Protein AF-A0A059F3A5-F1 (afdb_monomer)

Sequence (52 aa):
MNGLYCAHNLKRNRQRKRRADSYYRKKQLGTLYKQDIIGTAPQATGIVLEKM

Organism: NCBI:txid1288291

Foldseek 3Di:
DPDPPCVVVVVVVVVVVQCVDPVSVCVVVQCLPPPDPCRPHPDDDDDDPDDD

pLDDT: mean 92.83, std 4.49, range [75.56, 97.19]

Mean predicted aligned error: 5.01 Å

Solvent-accessible surface area (backbone atoms only — not comparable to full-atom values): 3452 Å² total; per-residue (Å²): 133,90,56,96,86,38,59,67,60,50,53,52,51,51,51,57,58,47,56,68,36,66,67,55,31,41,64,72,72,37,42,48,78,74,71,45,88,47,39,91,48,97,69,71,90,86,79,87,87,75,88,131

Structure (mmCIF, N/CA/C/O backbone):
data_AF-A0A059F3A5-F1
#
_entry.id   AF-A0A059F3A5-F1
#
loop_
_atom_site.group_PDB
_atom_site.id
_atom_site.ty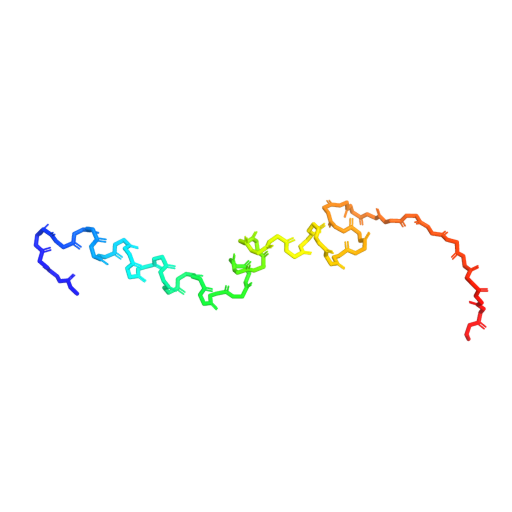pe_symbol
_atom_site.label_atom_id
_atom_site.label_alt_id
_atom_site.label_comp_id
_atom_site.label_asym_id
_atom_site.label_entity_id
_atom_site.label_seq_id
_atom_site.pdbx_PDB_ins_code
_atom_site.Cartn_x
_atom_site.Cartn_y
_atom_site.Cartn_z
_atom_site.occupancy
_atom_site.B_iso_or_equiv
_atom_site.auth_seq_id
_atom_site.auth_comp_id
_atom_site.auth_asym_id
_atom_site.auth_atom_id
_atom_site.pdbx_PDB_model_num
ATOM 1 N N . MET A 1 1 ? 13.208 -7.899 -23.569 1.00 75.56 1 MET A N 1
ATOM 2 C CA . MET A 1 1 ? 14.014 -6.751 -24.038 1.00 75.56 1 MET A CA 1
ATOM 3 C C . MET A 1 1 ? 15.424 -7.047 -23.606 1.00 75.56 1 MET A C 1
ATOM 5 O O . MET A 1 1 ? 15.682 -6.997 -22.412 1.00 75.56 1 MET A O 1
ATOM 9 N N . ASN A 1 2 ? 16.273 -7.445 -24.548 1.00 80.56 2 ASN A N 1
ATOM 10 C CA . ASN A 1 2 ? 17.567 -8.056 -24.237 1.00 80.56 2 ASN A CA 1
ATOM 11 C C . ASN A 1 2 ? 18.733 -7.229 -24.814 1.00 80.56 2 ASN A C 1
ATOM 13 O O . ASN A 1 2 ? 19.813 -7.757 -25.026 1.00 80.56 2 ASN A O 1
ATOM 17 N N . GLY A 1 3 ? 18.504 -5.942 -25.102 1.00 93.00 3 GLY A N 1
ATOM 18 C CA . GLY A 1 3 ? 19.533 -5.039 -25.618 1.00 93.00 3 GLY A CA 1
ATOM 19 C C . GLY A 1 3 ? 20.337 -4.368 -24.503 1.00 93.0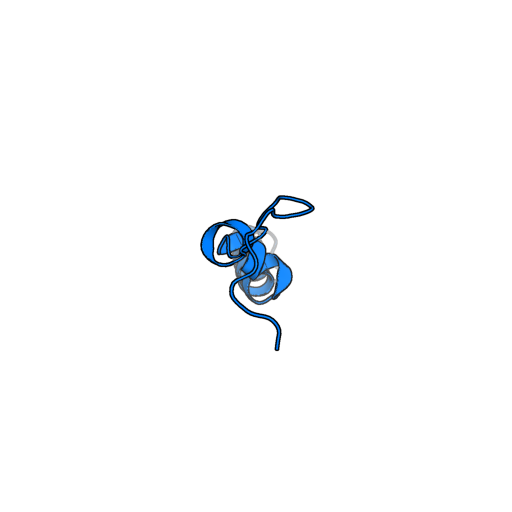0 3 GLY A C 1
ATOM 20 O O . GLY A 1 3 ? 19.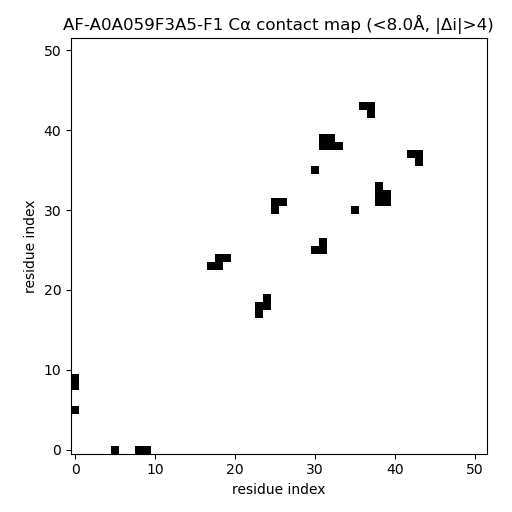794 -4.083 -23.432 1.00 93.00 3 GLY A O 1
ATOM 21 N N . LEU A 1 4 ? 21.601 -4.047 -24.795 1.00 92.94 4 LEU A N 1
ATOM 22 C CA . LEU A 1 4 ? 22.563 -3.440 -23.864 1.00 92.94 4 LEU A CA 1
ATOM 23 C C . LEU A 1 4 ? 22.035 -2.155 -23.192 1.00 92.94 4 LEU A C 1
ATOM 25 O O . LEU A 1 4 ? 22.239 -1.945 -22.001 1.00 92.94 4 LEU A O 1
ATOM 29 N N . TYR A 1 5 ? 21.266 -1.338 -23.919 1.00 94.12 5 TYR A N 1
ATOM 30 C CA . TYR A 1 5 ? 20.742 -0.049 -23.439 1.00 94.12 5 TYR A CA 1
ATOM 31 C C . TYR A 1 5 ? 19.259 -0.084 -23.023 1.00 94.12 5 TYR A C 1
ATOM 33 O O . TYR A 1 5 ? 18.597 0.944 -22.909 1.00 94.12 5 TYR A O 1
ATOM 41 N N . CYS A 1 6 ? 18.691 -1.269 -22.773 1.00 95.12 6 CYS A N 1
ATOM 42 C CA . CYS A 1 6 ? 17.266 -1.425 -22.442 1.00 95.12 6 CYS A CA 1
ATOM 43 C C . CYS A 1 6 ? 16.927 -1.256 -20.947 1.00 95.12 6 CYS A C 1
ATOM 45 O O . CYS A 1 6 ? 15.786 -1.516 -20.550 1.00 95.12 6 CYS A O 1
ATOM 47 N N . ALA A 1 7 ? 17.874 -0.827 -20.108 1.00 94.94 7 ALA A N 1
ATOM 48 C CA . ALA A 1 7 ? 17.722 -0.802 -18.650 1.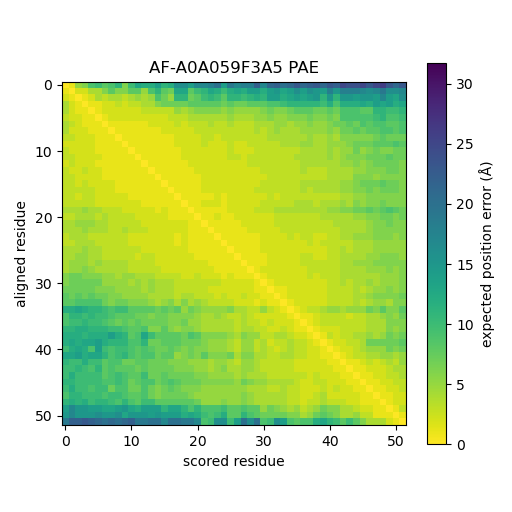00 94.94 7 ALA A CA 1
ATOM 49 C C . ALA A 1 7 ? 16.505 0.015 -18.169 1.00 94.94 7 ALA A C 1
ATOM 51 O O . ALA A 1 7 ? 15.723 -0.467 -17.344 1.00 94.94 7 ALA A O 1
ATOM 52 N N . HIS A 1 8 ? 16.284 1.213 -18.728 1.00 95.38 8 HIS A N 1
ATOM 53 C CA . HIS A 1 8 ? 15.135 2.061 -18.378 1.00 95.38 8 HIS A CA 1
ATOM 54 C C . HIS A 1 8 ? 13.797 1.345 -18.625 1.00 95.38 8 HIS A C 1
ATOM 56 O O . HIS A 1 8 ? 12.916 1.301 -17.759 1.00 95.38 8 HIS A O 1
ATOM 62 N N . ASN A 1 9 ? 13.670 0.720 -19.794 1.00 96.19 9 ASN A N 1
ATOM 63 C CA . ASN A 1 9 ? 12.456 0.022 -20.200 1.00 96.19 9 ASN A CA 1
ATOM 64 C C . ASN A 1 9 ? 12.228 -1.251 -19.374 1.00 96.19 9 ASN A C 1
ATOM 66 O O . ASN A 1 9 ? 11.096 -1.535 -18.974 1.00 96.19 9 ASN A O 1
ATOM 70 N N . LEU A 1 10 ? 13.298 -1.981 -19.042 1.00 96.19 10 LEU A N 1
ATOM 71 C CA . LEU A 1 10 ? 13.240 -3.132 -18.140 1.00 96.19 10 LEU A CA 1
ATOM 72 C C . LEU A 1 10 ? 12.750 -2.728 -16.745 1.00 96.19 10 LEU A C 1
ATOM 74 O O . LEU A 1 10 ? 11.824 -3.357 -16.226 1.00 96.19 10 LEU A O 1
ATOM 78 N N . LYS A 1 11 ? 13.288 -1.643 -16.173 1.00 96.62 11 LYS A N 1
ATOM 79 C CA . LYS A 1 11 ? 12.849 -1.100 -14.878 1.00 96.62 11 LYS A CA 1
ATOM 80 C C . LYS A 1 11 ? 11.366 -0.734 -14.900 1.00 96.62 11 LYS A C 1
ATOM 82 O O . LYS A 1 11 ? 10.611 -1.174 -14.032 1.00 96.62 11 LYS A O 1
ATOM 87 N N . ARG A 1 12 ? 10.917 0.009 -15.918 1.00 96.75 12 ARG A N 1
ATOM 88 C CA . ARG A 1 12 ? 9.501 0.381 -16.072 1.00 96.75 12 ARG A CA 1
ATOM 89 C C . ARG A 1 12 ? 8.585 -0.833 -16.202 1.00 96.75 12 ARG A C 1
ATOM 91 O O . ARG A 1 12 ? 7.532 -0.875 -15.565 1.00 96.75 12 ARG A O 1
ATOM 98 N N . ASN A 1 13 ? 8.980 -1.823 -16.999 1.00 96.81 13 ASN A N 1
ATOM 99 C CA . ASN A 1 13 ? 8.200 -3.042 -17.197 1.00 96.81 13 ASN A CA 1
ATOM 100 C C . ASN A 1 13 ? 8.077 -3.839 -15.890 1.00 96.81 13 ASN A C 1
ATOM 102 O O . ASN A 1 13 ? 6.969 -4.202 -15.493 1.00 96.81 13 ASN A O 1
ATOM 106 N N . ARG A 1 14 ? 9.190 -4.036 -15.169 1.00 96.25 14 ARG A N 1
ATOM 107 C CA . ARG A 1 14 ? 9.185 -4.709 -13.864 1.00 96.25 14 ARG A CA 1
ATOM 108 C C . ARG A 1 14 ? 8.328 -3.966 -12.848 1.00 96.25 14 ARG A C 1
ATOM 110 O O . ARG A 1 14 ? 7.518 -4.616 -12.197 1.00 96.25 14 ARG A O 1
ATOM 117 N N . GLN A 1 15 ? 8.407 -2.636 -12.785 1.00 96.62 15 GLN A N 1
ATOM 118 C CA . GLN A 1 15 ? 7.550 -1.849 -11.895 1.00 96.62 15 GLN A CA 1
ATOM 119 C C . GLN A 1 15 ? 6.066 -2.032 -12.228 1.00 96.62 15 GLN A C 1
ATOM 121 O O . GLN A 1 15 ? 5.260 -2.253 -11.330 1.00 96.62 15 GLN A O 1
ATOM 126 N N . ARG A 1 16 ? 5.691 -1.996 -13.514 1.00 96.19 16 ARG A N 1
ATOM 127 C CA . ARG A 1 16 ? 4.302 -2.222 -13.941 1.00 96.19 16 ARG A CA 1
ATOM 128 C C . ARG A 1 16 ? 3.807 -3.613 -13.543 1.00 96.19 16 ARG A C 1
ATOM 130 O O . ARG A 1 16 ? 2.717 -3.721 -12.996 1.00 96.19 16 ARG A O 1
ATOM 137 N N . LYS A 1 17 ? 4.614 -4.654 -13.770 1.00 96.69 17 LYS A N 1
ATOM 138 C CA . LYS A 1 17 ? 4.286 -6.026 -13.352 1.00 96.69 17 LYS A CA 1
ATOM 139 C C . LYS A 1 17 ? 4.179 -6.146 -11.831 1.00 96.69 17 LYS A C 1
ATOM 141 O O . LYS A 1 17 ? 3.250 -6.769 -11.338 1.00 96.69 17 LYS A O 1
ATOM 146 N N . ARG A 1 18 ? 5.078 -5.500 -11.081 1.00 96.38 18 ARG A N 1
ATOM 147 C CA . ARG A 1 18 ? 5.072 -5.514 -9.613 1.00 96.38 18 ARG A CA 1
ATOM 148 C C . ARG A 1 18 ? 3.825 -4.851 -9.027 1.00 96.38 18 ARG A C 1
ATOM 150 O O . ARG A 1 18 ? 3.344 -5.307 -8.008 1.00 96.38 18 ARG A O 1
ATOM 157 N N . ARG A 1 19 ? 3.250 -3.839 -9.683 1.00 95.25 19 ARG A N 1
ATOM 158 C CA . ARG A 1 19 ? 1.976 -3.225 -9.257 1.00 95.25 19 ARG A CA 1
ATOM 159 C C . ARG A 1 19 ? 0.753 -4.143 -9.386 1.00 95.25 19 ARG A C 1
ATOM 161 O O . ARG A 1 19 ? -0.269 -3.842 -8.777 1.00 95.25 19 ARG A O 1
ATOM 168 N N . ALA A 1 20 ? 0.829 -5.215 -10.177 1.00 95.25 20 ALA A N 1
ATOM 169 C CA . ALA A 1 20 ? -0.243 -6.209 -10.269 1.00 95.25 20 ALA A CA 1
ATOM 170 C C . ALA A 1 20 ? -0.236 -7.195 -9.087 1.00 95.25 20 ALA A C 1
ATOM 172 O O . ALA A 1 20 ? -1.264 -7.797 -8.796 1.00 95.25 20 ALA A O 1
ATOM 173 N N . ASP A 1 21 ? 0.899 -7.332 -8.394 1.00 97.19 21 ASP A N 1
ATOM 174 C CA . ASP A 1 21 ? 1.005 -8.118 -7.166 1.00 97.19 21 ASP A CA 1
ATOM 175 C C . ASP A 1 21 ? 0.117 -7.512 -6.069 1.00 97.19 21 ASP A C 1
ATOM 177 O O . ASP A 1 21 ? 0.192 -6.315 -5.778 1.00 97.19 21 ASP A O 1
ATOM 181 N N . SER A 1 22 ? -0.742 -8.335 -5.469 1.00 95.19 22 SER A N 1
ATOM 182 C CA . SER A 1 22 ? -1.777 -7.879 -4.535 1.00 95.19 22 SER A CA 1
ATOM 183 C C . SER A 1 22 ? -1.182 -7.297 -3.253 1.00 95.19 22 SER A C 1
ATOM 185 O O . SER A 1 22 ? -1.639 -6.252 -2.784 1.00 95.19 22 SER A O 1
ATOM 187 N N . TYR A 1 23 ? -0.130 -7.917 -2.716 1.00 94.69 23 TYR A N 1
ATOM 188 C CA . TYR A 1 23 ? 0.567 -7.440 -1.526 1.00 94.69 23 TYR A CA 1
ATOM 189 C C . TYR A 1 23 ? 1.261 -6.099 -1.788 1.00 94.69 23 TYR A C 1
ATOM 191 O O . TYR A 1 23 ? 1.049 -5.123 -1.062 1.00 94.69 23 TYR A O 1
ATOM 199 N N . TYR A 1 24 ? 2.033 -6.009 -2.874 1.00 96.06 24 TYR A N 1
ATOM 200 C CA . TYR A 1 24 ? 2.695 -4.770 -3.268 1.00 96.06 24 TYR A CA 1
ATOM 201 C C . TYR A 1 24 ? 1.687 -3.644 -3.535 1.00 96.06 24 TYR A C 1
ATOM 203 O O . TYR A 1 24 ? 1.918 -2.501 -3.139 1.00 96.06 24 TYR A O 1
ATOM 211 N N . ARG A 1 25 ? 0.543 -3.961 -4.153 1.00 95.81 25 ARG A N 1
ATOM 212 C CA . ARG A 1 25 ? -0.532 -2.999 -4.411 1.00 95.81 25 ARG A CA 1
ATOM 213 C C . ARG A 1 25 ? -1.187 -2.497 -3.126 1.00 95.81 25 ARG A C 1
ATOM 215 O O . ARG A 1 25 ? -1.373 -1.290 -3.008 1.00 95.81 25 ARG A O 1
ATOM 222 N N . LYS A 1 26 ? -1.483 -3.372 -2.156 1.00 92.81 26 LYS A N 1
ATOM 223 C CA . LYS A 1 26 ? -1.995 -2.972 -0.828 1.00 92.81 26 LYS A CA 1
ATOM 224 C C . LYS A 1 26 ? -1.040 -1.998 -0.137 1.00 92.81 26 LYS A C 1
ATOM 226 O O . LYS A 1 26 ? -1.468 -0.936 0.316 1.00 92.81 26 LYS A O 1
ATOM 231 N N . LYS A 1 27 ? 0.264 -2.309 -0.154 1.00 92.62 27 LYS A N 1
ATOM 232 C CA . LYS A 1 27 ? 1.309 -1.428 0.388 1.00 92.62 27 LYS A CA 1
ATOM 233 C C . LYS A 1 27 ? 1.345 -0.075 -0.327 1.00 92.62 27 LYS A C 1
ATOM 235 O O . LYS A 1 27 ? 1.376 0.955 0.333 1.00 92.62 27 LYS A O 1
ATOM 240 N N . GLN A 1 28 ? 1.317 -0.065 -1.660 1.00 94.56 28 GLN A N 1
ATOM 241 C CA . GLN A 1 28 ? 1.387 1.173 -2.443 1.00 94.56 28 GLN A CA 1
ATOM 242 C C . GLN A 1 28 ? 0.136 2.054 -2.281 1.00 94.56 28 GLN A C 1
ATOM 244 O O . GLN A 1 28 ? 0.255 3.274 -2.228 1.00 94.56 28 GLN A O 1
ATOM 249 N N . LEU A 1 29 ? -1.058 1.456 -2.220 1.00 94.00 29 LEU A N 1
ATOM 250 C CA . LEU A 1 29 ? -2.317 2.186 -2.026 1.00 94.00 29 LEU A CA 1
ATOM 251 C C . LEU A 1 29 ? -2.493 2.698 -0.589 1.00 94.00 29 LEU A C 1
ATOM 253 O O . LEU A 1 29 ? -3.316 3.590 -0.359 1.00 94.00 29 LEU A O 1
ATOM 257 N N . GLY A 1 30 ? -1.733 2.135 0.355 1.00 93.00 30 GLY A N 1
ATOM 258 C CA . GLY A 1 30 ? -1.830 2.450 1.772 1.00 93.00 30 GLY A CA 1
ATOM 259 C C . GLY A 1 30 ? -3.149 1.980 2.378 1.00 93.00 30 GLY A C 1
ATOM 260 O O . GLY A 1 30 ? -3.689 2.665 3.237 1.00 93.00 30 GL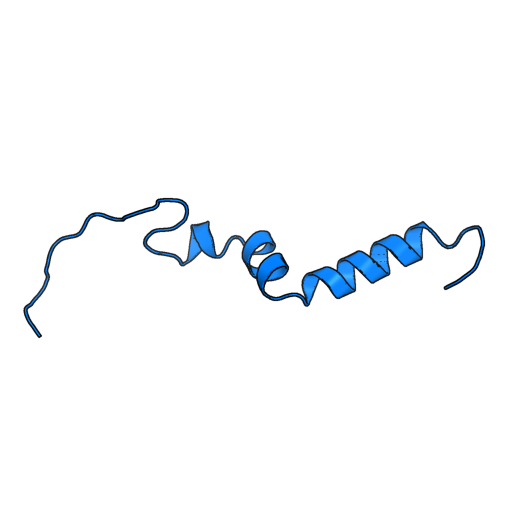Y A O 1
ATOM 261 N N . THR A 1 31 ? -3.695 0.843 1.927 1.00 92.69 31 THR A N 1
ATOM 262 C CA . THR A 1 31 ? -4.979 0.317 2.438 1.00 92.69 31 THR A CA 1
ATOM 263 C C . THR A 1 31 ? -4.938 0.091 3.947 1.00 92.69 31 THR A C 1
ATOM 265 O O . THR A 1 31 ? -5.916 0.380 4.628 1.00 92.69 31 THR A O 1
ATOM 268 N N . LEU A 1 32 ? -3.771 -0.314 4.459 1.00 90.50 32 LEU A N 1
ATOM 269 C CA . LEU A 1 32 ? -3.474 -0.449 5.886 1.00 90.50 32 LEU A CA 1
ATOM 270 C C . LEU A 1 32 ? -3.714 0.847 6.678 1.00 90.50 32 LEU A C 1
ATOM 272 O O . LEU A 1 32 ? -4.051 0.797 7.843 1.00 90.50 32 LEU A O 1
ATOM 276 N N . TYR A 1 33 ? -3.546 2.016 6.064 1.00 90.81 33 TYR A N 1
ATOM 277 C CA . TYR A 1 33 ? -3.722 3.301 6.749 1.00 90.81 33 TYR A CA 1
ATOM 278 C C . TYR A 1 33 ? -5.103 3.916 6.525 1.00 90.81 33 TYR A C 1
ATOM 280 O O . TYR A 1 33 ? -5.486 4.837 7.235 1.00 90.81 33 TYR A O 1
ATOM 288 N N . LYS A 1 34 ? -5.817 3.472 5.485 1.00 89.75 34 LYS A N 1
ATOM 289 C CA . LYS A 1 34 ? -7.066 4.104 5.036 1.00 89.75 34 LYS A CA 1
ATOM 290 C C . LYS A 1 34 ? -8.317 3.341 5.445 1.00 89.75 34 LYS A C 1
ATOM 292 O O . LYS A 1 34 ? -9.346 3.961 5.664 1.00 89.75 34 LYS A O 1
ATOM 297 N N . GLN A 1 35 ? -8.255 2.015 5.410 1.00 89.00 35 GLN A N 1
ATOM 298 C CA . GLN A 1 35 ? -9.437 1.148 5.478 1.00 89.00 35 GLN A CA 1
ATOM 299 C C . GLN A 1 35 ? -9.374 0.174 6.646 1.00 89.00 35 GLN A C 1
ATOM 301 O O . GLN A 1 35 ? -10.410 -0.281 7.117 1.00 89.00 35 GLN A O 1
ATOM 306 N N . ASP A 1 36 ? -8.167 -0.183 7.070 1.00 89.69 36 ASP A N 1
ATOM 307 C CA . ASP A 1 36 ? -7.976 -1.111 8.169 1.00 89.69 36 ASP A CA 1
ATOM 308 C C . ASP A 1 36 ? -8.224 -0.392 9.501 1.00 89.69 36 ASP A C 1
ATOM 310 O O . ASP A 1 36 ? -7.622 0.645 9.778 1.00 89.69 36 ASP A O 1
ATOM 314 N N . ILE A 1 37 ? -9.138 -0.943 10.300 1.00 87.50 37 ILE A N 1
ATOM 315 C CA . ILE A 1 37 ? -9.540 -0.411 11.609 1.00 87.50 37 ILE A CA 1
ATOM 316 C C . ILE A 1 37 ? -8.386 -0.529 12.612 1.00 87.50 37 ILE A C 1
ATOM 318 O O . ILE A 1 37 ? -8.221 0.326 13.477 1.00 87.50 37 ILE A O 1
ATOM 322 N N . ILE A 1 38 ? -7.578 -1.583 12.489 1.00 91.50 38 ILE A N 1
ATOM 323 C CA . ILE A 1 38 ? -6.397 -1.810 13.324 1.00 91.50 38 ILE A CA 1
ATOM 324 C C . ILE A 1 38 ? -5.185 -1.089 12.713 1.00 91.50 38 ILE A C 1
ATOM 326 O O . ILE A 1 38 ? -4.344 -0.518 13.412 1.00 91.50 38 ILE A O 1
ATOM 330 N N . GLY A 1 39 ? -5.099 -1.105 11.386 1.00 89.44 39 GLY A N 1
ATOM 331 C CA . GLY A 1 39 ? -4.018 -0.490 10.634 1.00 89.44 39 GLY A CA 1
ATOM 332 C C . GLY A 1 39 ? -2.657 -1.105 10.940 1.00 89.44 39 GLY A C 1
ATOM 333 O O . GLY A 1 39 ? -2.485 -2.316 10.871 1.00 89.44 39 GLY A O 1
ATOM 334 N N . THR A 1 40 ? -1.647 -0.285 11.238 1.00 88.94 40 THR A N 1
ATOM 335 C CA . THR A 1 40 ? -0.299 -0.792 11.571 1.00 88.94 40 THR A CA 1
ATOM 336 C C . THR A 1 40 ? -0.176 -1.343 12.988 1.00 88.94 40 THR A C 1
ATOM 338 O O . THR A 1 40 ? 0.881 -1.873 13.330 1.00 88.94 40 THR A O 1
ATOM 341 N N . ALA A 1 41 ? -1.193 -1.161 13.832 1.00 89.88 41 ALA A N 1
ATOM 342 C CA . ALA A 1 41 ? -1.149 -1.637 15.204 1.00 89.88 41 ALA A CA 1
ATOM 343 C C . ALA A 1 41 ? -1.324 -3.168 15.253 1.00 89.88 41 ALA A C 1
ATOM 345 O O . ALA A 1 41 ? -1.900 -3.762 14.348 1.00 89.88 41 ALA A O 1
ATOM 346 N N . PRO A 1 42 ? -0.837 -3.846 16.298 1.00 91.00 42 PRO A N 1
ATOM 347 C CA . PRO A 1 42 ? -1.128 -5.264 16.488 1.00 91.00 42 PRO A CA 1
ATOM 348 C C . PRO A 1 42 ? -2.559 -5.508 16.998 1.00 91.00 42 PRO A C 1
ATOM 350 O O . PRO A 1 42 ? -3.093 -6.598 16.813 1.00 91.00 42 PRO A O 1
ATOM 353 N N . GLN A 1 43 ? -3.168 -4.521 17.666 1.00 93.50 43 GLN A N 1
ATOM 354 C CA . GLN A 1 43 ? -4.490 -4.609 18.293 1.00 93.50 43 GLN A CA 1
ATOM 355 C C . GLN A 1 43 ? -5.177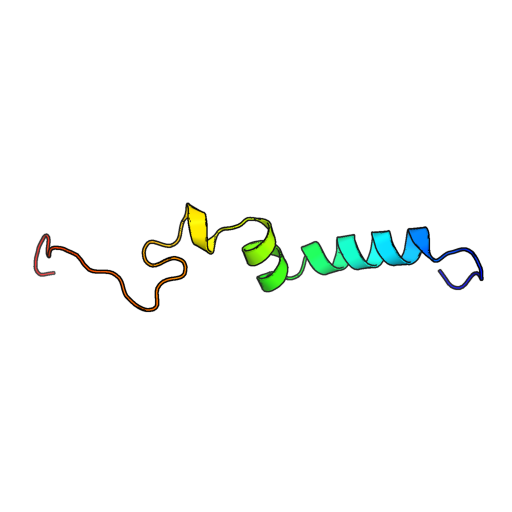 -3.237 18.288 1.00 93.50 43 GLN A C 1
ATOM 357 O O . GLN A 1 43 ? -4.499 -2.209 18.318 1.00 93.50 43 GLN A O 1
ATOM 362 N N . ALA A 1 44 ? -6.513 -3.230 18.294 1.00 92.44 44 ALA A N 1
ATOM 363 C CA . ALA A 1 44 ? -7.336 -2.036 18.480 1.00 92.44 44 ALA A CA 1
ATOM 364 C C . ALA A 1 44 ? -8.226 -2.189 19.720 1.00 92.44 44 ALA A C 1
ATOM 366 O O . ALA A 1 44 ? -8.674 -3.290 20.042 1.00 92.44 44 ALA A O 1
ATOM 367 N N . THR A 1 45 ? -8.487 -1.081 20.408 1.00 93.56 45 THR A N 1
ATOM 368 C CA . THR A 1 45 ? -9.446 -1.009 21.514 1.00 93.56 45 THR A CA 1
ATOM 369 C C . THR A 1 45 ? -10.809 -0.550 20.994 1.00 93.56 45 THR A C 1
ATOM 371 O O . THR A 1 45 ? -10.891 0.211 20.032 1.00 93.56 45 THR A O 1
ATOM 374 N N . GLY A 1 46 ? -11.896 -1.019 21.610 1.00 92.62 46 GLY A N 1
ATOM 375 C CA . GLY A 1 46 ? -13.256 -0.700 21.173 1.00 92.62 46 GLY A CA 1
ATOM 376 C C . GLY A 1 46 ? -14.293 -0.863 22.280 1.00 92.62 46 GLY A C 1
ATOM 377 O O . GLY A 1 46 ? -14.000 -1.409 23.343 1.00 92.62 46 GLY A O 1
ATOM 378 N N . ILE A 1 47 ? -15.507 -0.378 22.018 1.00 95.94 47 ILE A N 1
ATOM 379 C CA . ILE A 1 47 ? -16.668 -0.477 22.911 1.00 95.94 47 ILE A CA 1
ATOM 380 C C . ILE A 1 47 ? -17.679 -1.427 22.264 1.00 95.94 47 ILE A C 1
ATOM 382 O O . ILE A 1 47 ? -17.940 -1.335 21.066 1.00 95.94 47 ILE A O 1
ATOM 386 N N . VAL A 1 48 ? -18.240 -2.346 23.051 1.00 95.69 48 VAL A N 1
ATOM 387 C CA . VAL A 1 48 ? -19.256 -3.294 22.573 1.0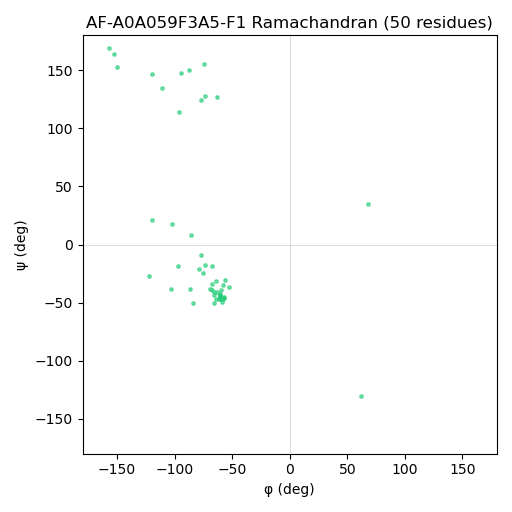0 95.69 48 VAL A CA 1
ATOM 388 C C . VAL A 1 48 ? -20.582 -2.559 22.372 1.00 95.69 48 VAL A C 1
ATOM 390 O O . VAL A 1 48 ? -21.048 -1.893 23.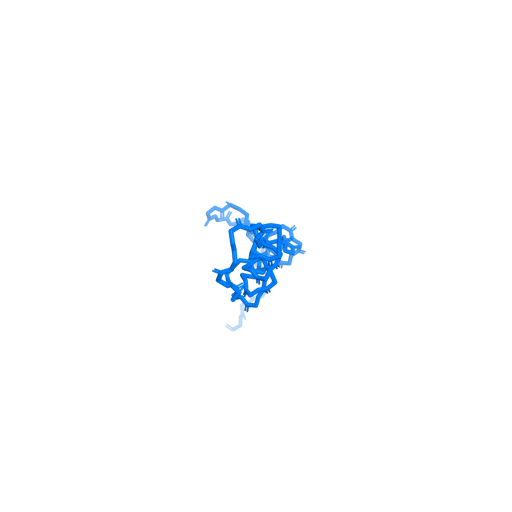293 1.00 95.69 48 VAL A O 1
ATOM 393 N N . LEU A 1 49 ? -21.183 -2.690 21.185 1.00 96.31 49 LEU A N 1
ATOM 394 C CA . LEU A 1 49 ? -22.482 -2.081 20.870 1.00 96.31 49 LEU A CA 1
ATOM 395 C C . LEU A 1 49 ? -23.648 -2.958 21.338 1.00 96.31 49 LEU A C 1
ATOM 397 O O . LEU A 1 49 ? -24.527 -2.492 22.055 1.00 96.31 49 LEU A O 1
ATOM 401 N N . GLU A 1 50 ? -23.628 -4.241 20.986 1.00 92.56 50 GLU A N 1
ATOM 402 C CA . GLU A 1 50 ? -24.640 -5.221 21.377 1.00 92.56 50 GLU A CA 1
ATOM 403 C C . GLU A 1 50 ? -24.034 -6.628 21.427 1.00 92.56 50 GLU A C 1
ATOM 405 O O . GLU A 1 50 ? -22.941 -6.869 20.906 1.00 92.56 50 GLU A O 1
ATOM 410 N N . LYS A 1 51 ? -24.730 -7.558 22.083 1.00 93.81 51 LYS A N 1
ATOM 411 C CA . LYS A 1 51 ? -24.390 -8.984 22.039 1.00 93.81 51 LYS A CA 1
ATOM 412 C C . LYS A 1 51 ? -25.264 -9.630 20.960 1.00 93.81 51 LYS A C 1
ATOM 414 O O . LYS A 1 51 ? -26.480 -9.631 21.126 1.00 93.81 51 LYS A O 1
ATOM 419 N N . MET A 1 52 ? -24.638 -10.110 19.883 1.00 77.31 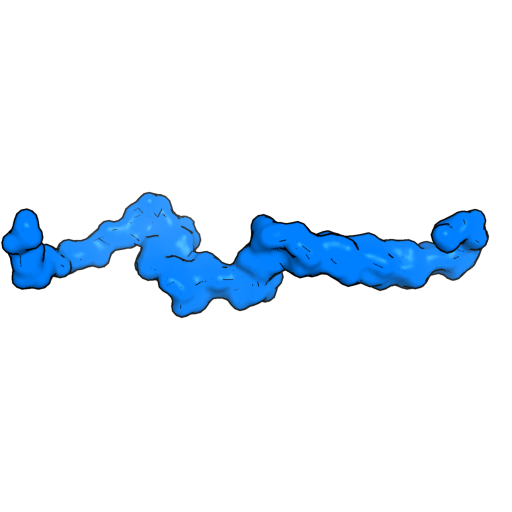52 MET A N 1
ATOM 420 C CA . MET A 1 52 ? -25.283 -10.893 18.815 1.00 77.31 52 MET A CA 1
ATOM 421 C C . MET A 1 52 ? -25.521 -12.338 19.248 1.00 77.31 52 MET A C 1
ATOM 423 O O . MET A 1 52 ? -24.662 -12.866 19.994 1.00 77.31 52 MET A O 1
#

Radius of gyration: 19.7 Å; Cα contacts (8 Å, |Δi|>4): 19; chains: 1; bounding box: 48×15×48 Å

Secondary structure (DSSP, 8-state):
---TT-HHHHHHHHHHHHTTSHHHHHHHHTHHHHT-SSTTSS----------